Protein AF-A0A914GET8-F1 (afdb_monomer_lite)

Sequence (159 aa):
MVKLLLEELRDDEDENRKVFPLHDAVEKRQLKVLKSIIKRGYAVVDQVNESNQTCLELAIETNFVEGVSFLLSMKHWERAFRRRFKPSTELDPHPQSPMQMLIIKMPQMAKAVFDKCVIHMGKQTHHNYELLDDVYYVPDLDMEDCKADMCELNPKIRS

Secondary structure (DSSP, 8-state):
-HHHHHHTT--SS-TTPPP-HHHHHHHTT-HHHHHHHHHTT---TT-B-TTS-BHHHHHHHTT-HHHHHHHHTSTTGGGGG-----PPPTT-S----HHHHHHHH-HHHHHHHHHHHEEEETTEEEE--TTT------TT--TTTHHHHTSSS------

Radius of gyration: 20.89 Å; chains: 1; bounding box: 43×42×64 Å

pLDDT: mean 70.4, std 15.99, range [35.28, 92.62]

Structure (mmCIF, N/CA/C/O backbone):
data_AF-A0A914GET8-F1
#
_entry.id   AF-A0A914GET8-F1
#
loop_
_atom_site.group_PDB
_atom_site.id
_atom_site.type_symbol
_atom_site.label_atom_id
_atom_site.label_alt_id
_atom_site.label_comp_id
_atom_site.label_asym_id
_atom_site.label_entity_id
_atom_site.label_seq_id
_atom_site.pdbx_PDB_ins_code
_atom_site.Cartn_x
_atom_site.Cartn_y
_atom_site.Cartn_z
_atom_site.occupancy
_atom_site.B_iso_or_equiv
_atom_site.auth_seq_id
_atom_site.auth_comp_id
_atom_site.auth_asym_id
_atom_site.auth_atom_id
_atom_site.pdbx_PDB_model_num
ATOM 1 N N . MET A 1 1 ? -5.021 3.003 -25.043 1.00 47.81 1 MET A N 1
ATOM 2 C CA . MET A 1 1 ? -4.770 3.907 -23.895 1.00 47.81 1 MET A CA 1
ATOM 3 C C . MET A 1 1 ? -4.143 3.214 -22.684 1.00 47.81 1 MET A C 1
ATOM 5 O O . MET A 1 1 ? -3.153 3.736 -22.213 1.00 47.81 1 MET A O 1
ATOM 9 N N . VAL A 1 2 ? -4.643 2.079 -22.158 1.00 49.88 2 VAL A N 1
ATOM 10 C CA . VAL A 1 2 ? -3.955 1.394 -21.024 1.00 49.88 2 VAL A CA 1
ATOM 11 C C . VAL A 1 2 ? -2.699 0.642 -21.470 1.00 49.88 2 VAL A C 1
ATOM 13 O O . VAL A 1 2 ? -1.705 0.704 -20.767 1.00 49.88 2 VAL A O 1
ATOM 16 N N . LYS A 1 3 ? -2.728 -0.005 -22.647 1.00 50.47 3 LYS A N 1
ATOM 17 C CA . LYS A 1 3 ? -1.535 -0.628 -23.250 1.00 50.47 3 LYS A CA 1
ATOM 18 C C . LYS A 1 3 ? -0.366 0.351 -23.341 1.00 50.47 3 LYS A C 1
ATOM 20 O O . LYS A 1 3 ? 0.685 0.014 -22.844 1.00 50.47 3 LYS A O 1
ATOM 25 N N . LEU A 1 4 ? -0.617 1.585 -23.784 1.00 52.56 4 LEU A N 1
ATOM 26 C CA . LEU A 1 4 ? 0.394 2.649 -23.834 1.00 52.56 4 LEU A CA 1
ATOM 27 C C . LEU A 1 4 ? 1.015 2.959 -22.460 1.00 52.56 4 LEU A C 1
ATOM 29 O O . LEU A 1 4 ? 2.216 3.124 -22.369 1.00 52.56 4 LEU A O 1
ATOM 33 N N . LEU A 1 5 ? 0.221 2.977 -21.380 1.00 56.19 5 LEU A N 1
ATOM 34 C CA . LEU A 1 5 ? 0.737 3.195 -20.016 1.00 56.19 5 LEU A CA 1
ATOM 35 C C . LEU A 1 5 ? 1.522 1.988 -19.479 1.00 56.19 5 LEU A C 1
ATOM 37 O O . LEU A 1 5 ? 2.385 2.152 -18.631 1.00 56.19 5 LEU A O 1
ATOM 41 N N . LEU A 1 6 ? 1.187 0.775 -19.924 1.00 58.28 6 LEU A N 1
ATOM 42 C CA . LEU A 1 6 ? 1.928 -0.444 -19.590 1.00 58.28 6 LEU A CA 1
ATOM 43 C C . LEU A 1 6 ? 3.193 -0.588 -20.447 1.00 58.28 6 LEU A C 1
ATOM 45 O O . LEU A 1 6 ? 4.176 -1.143 -19.978 1.00 58.28 6 LEU A O 1
ATOM 49 N N . GLU A 1 7 ? 3.155 -0.087 -21.680 1.00 56.50 7 GLU A N 1
ATOM 50 C CA . GLU A 1 7 ? 4.280 0.016 -22.609 1.00 56.50 7 GLU A CA 1
ATOM 51 C C . GLU A 1 7 ? 5.266 1.096 -22.137 1.00 56.50 7 GLU A C 1
ATOM 53 O O . GLU A 1 7 ? 6.452 0.832 -22.132 1.00 56.50 7 GLU A O 1
ATOM 58 N N . GLU A 1 8 ? 4.812 2.235 -21.596 1.00 59.00 8 GLU A N 1
ATOM 59 C CA . GLU A 1 8 ? 5.687 3.234 -20.940 1.00 59.00 8 GLU A CA 1
ATOM 60 C C . GLU A 1 8 ? 6.347 2.729 -19.641 1.00 59.00 8 GLU A C 1
ATOM 62 O O . GLU A 1 8 ? 7.327 3.304 -19.168 1.00 59.00 8 GLU A O 1
ATOM 67 N N . LEU A 1 9 ? 5.796 1.682 -19.018 1.00 58.66 9 LEU A N 1
ATOM 68 C CA . LEU A 1 9 ? 6.414 1.017 -17.865 1.00 58.66 9 LEU A CA 1
ATOM 69 C C . LEU A 1 9 ? 7.358 -0.119 -18.276 1.00 58.66 9 LEU A C 1
ATOM 71 O O . LEU A 1 9 ? 8.143 -0.564 -17.441 1.00 58.66 9 LEU A O 1
ATOM 75 N N . ARG A 1 10 ? 7.308 -0.572 -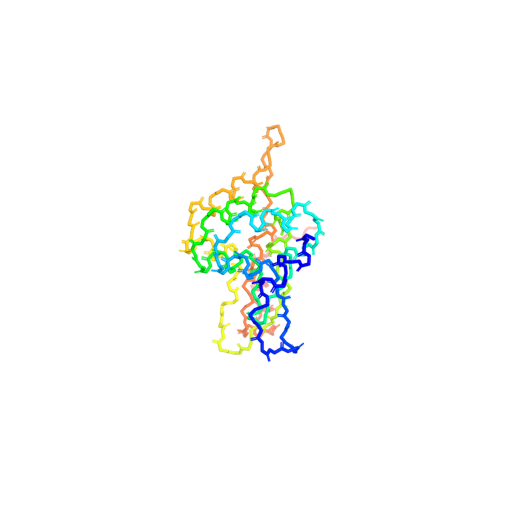19.536 1.00 61.25 10 ARG A N 1
ATOM 76 C CA . ARG A 1 10 ? 8.353 -1.415 -20.113 1.00 61.25 10 ARG A CA 1
ATOM 77 C C . ARG A 1 10 ? 9.520 -0.502 -20.462 1.00 61.25 10 ARG A C 1
ATOM 79 O O . ARG A 1 10 ? 9.557 0.078 -21.537 1.00 61.25 10 ARG A O 1
ATOM 86 N N . ASP A 1 11 ? 10.463 -0.369 -19.540 1.00 56.69 11 ASP A N 1
ATOM 87 C CA . ASP A 1 11 ? 11.815 -0.015 -19.953 1.00 56.69 11 ASP A CA 1
ATOM 88 C C . ASP A 1 11 ? 12.305 -1.202 -20.808 1.00 56.69 11 ASP A C 1
ATOM 90 O O . ASP A 1 11 ? 12.438 -2.326 -20.316 1.00 56.69 11 ASP A O 1
ATOM 94 N N . ASP A 1 12 ? 12.379 -0.984 -22.121 1.00 59.59 12 ASP A N 1
ATOM 95 C CA . ASP A 1 12 ? 12.768 -1.973 -23.124 1.00 59.59 12 ASP A CA 1
ATOM 96 C C . ASP A 1 12 ? 14.126 -2.604 -22.762 1.00 59.59 12 ASP A C 1
ATOM 98 O O . ASP A 1 12 ? 15.089 -1.869 -22.574 1.00 59.59 12 ASP A O 1
ATOM 102 N N . GLU A 1 13 ? 14.183 -3.944 -22.654 1.00 55.72 13 GLU A N 1
ATOM 103 C CA . GLU A 1 13 ? 15.315 -4.810 -23.073 1.00 55.72 13 GLU A CA 1
ATOM 104 C C . GLU A 1 13 ? 15.132 -6.303 -22.715 1.00 55.72 13 GLU A C 1
ATOM 106 O O . GLU A 1 13 ? 15.812 -7.146 -23.296 1.00 55.72 13 GLU A O 1
ATOM 111 N N . ASP A 1 14 ? 14.182 -6.678 -21.846 1.00 56.53 14 ASP A N 1
ATOM 112 C CA . ASP A 1 14 ? 13.978 -8.086 -21.466 1.00 56.53 14 ASP A CA 1
ATOM 113 C C . ASP A 1 14 ? 12.530 -8.546 -21.707 1.00 56.53 14 ASP A C 1
ATOM 115 O O . ASP A 1 14 ? 11.633 -8.327 -20.888 1.00 56.53 14 ASP A O 1
ATOM 119 N N . GLU A 1 15 ? 12.288 -9.210 -22.846 1.00 60.53 15 GLU A N 1
ATOM 120 C CA . GLU A 1 15 ? 10.992 -9.831 -23.176 1.00 60.53 15 GLU A CA 1
ATOM 121 C C . GLU A 1 15 ? 10.517 -10.832 -22.108 1.00 60.53 15 GLU A C 1
ATOM 123 O O . GLU A 1 15 ? 9.328 -11.162 -22.061 1.00 60.53 15 GLU A O 1
ATOM 128 N N . ASN A 1 16 ? 11.419 -11.287 -21.233 1.00 61.56 16 ASN A N 1
ATOM 129 C CA . ASN A 1 16 ? 11.139 -12.280 -20.211 1.00 61.56 16 ASN A CA 1
ATOM 130 C C . ASN A 1 16 ? 10.867 -11.682 -18.819 1.00 61.56 16 ASN A C 1
ATOM 132 O O . ASN A 1 16 ? 10.475 -12.419 -17.906 1.00 61.56 16 ASN A O 1
ATOM 136 N N . ARG A 1 17 ? 11.024 -10.361 -18.630 1.00 65.75 17 ARG A N 1
ATOM 137 C CA . ARG A 1 17 ? 10.728 -9.714 -17.345 1.00 65.75 17 ARG A CA 1
ATOM 138 C C . ARG A 1 17 ? 9.224 -9.724 -17.083 1.00 65.75 17 ARG A C 1
ATOM 140 O O . ARG A 1 17 ? 8.414 -9.209 -17.859 1.00 65.75 17 ARG A O 1
ATOM 147 N N . LYS A 1 18 ? 8.830 -10.264 -15.929 1.00 67.75 18 LYS A N 1
ATOM 148 C CA . LYS A 1 18 ? 7.451 -10.140 -15.448 1.00 67.75 18 LYS A CA 1
ATOM 149 C C . LYS A 1 18 ? 7.198 -8.682 -15.075 1.00 67.75 18 LYS A C 1
ATOM 151 O O . LYS A 1 18 ? 7.832 -8.140 -14.177 1.00 67.75 18 LYS A O 1
ATOM 156 N N . VAL A 1 19 ? 6.261 -8.047 -15.770 1.00 69.50 19 VAL A N 1
ATOM 157 C CA . VAL A 1 19 ? 5.846 -6.674 -15.461 1.00 69.50 19 VAL A CA 1
ATOM 158 C C . VAL A 1 19 ? 4.843 -6.710 -14.313 1.00 69.50 19 VAL A C 1
ATOM 160 O O . VAL A 1 19 ? 3.867 -7.467 -14.363 1.00 69.50 19 VAL A O 1
ATOM 163 N N . PHE A 1 20 ? 5.058 -5.869 -13.301 1.00 82.12 20 PHE A N 1
ATOM 164 C CA . PHE A 1 20 ? 4.173 -5.715 -12.148 1.00 82.12 20 PHE A CA 1
ATOM 165 C C . PHE A 1 20 ? 3.675 -4.266 -12.090 1.00 82.12 20 PHE A C 1
ATOM 167 O O . PHE A 1 20 ? 4.168 -3.469 -11.296 1.00 82.12 20 PHE A O 1
ATOM 174 N N . PRO A 1 21 ? 2.652 -3.902 -12.886 1.00 80.44 21 PRO A N 1
ATOM 175 C CA . PRO A 1 21 ? 2.306 -2.498 -13.119 1.00 80.44 21 PRO A CA 1
ATOM 176 C C . PRO A 1 21 ? 1.921 -1.721 -11.857 1.00 80.44 21 PRO A C 1
ATOM 178 O O . PRO A 1 21 ? 2.082 -0.505 -11.793 1.00 80.44 21 PRO A O 1
ATOM 181 N N . LEU A 1 22 ? 1.366 -2.416 -10.857 1.00 85.12 22 LEU A N 1
ATOM 182 C CA . LEU A 1 22 ? 1.061 -1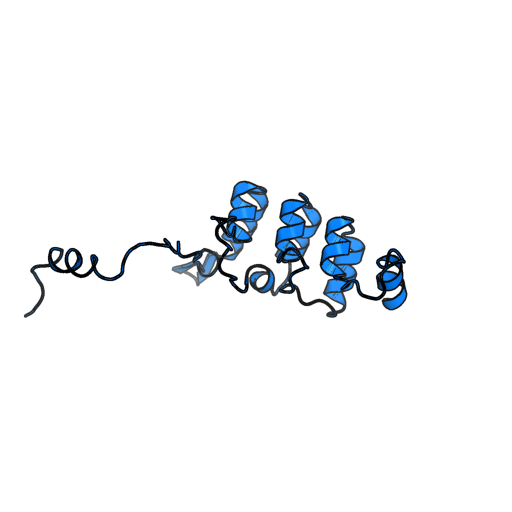.826 -9.555 1.00 85.12 22 LEU A CA 1
ATOM 183 C C . LEU A 1 22 ? 2.330 -1.463 -8.786 1.00 85.12 22 LEU A C 1
ATOM 185 O O . LEU A 1 22 ? 2.410 -0.365 -8.242 1.00 85.12 22 LEU A O 1
ATOM 189 N N . HIS A 1 23 ? 3.289 -2.384 -8.744 1.00 86.50 23 HIS A N 1
ATOM 190 C CA . HIS A 1 23 ? 4.560 -2.208 -8.055 1.00 86.50 23 HIS A CA 1
ATOM 191 C C . HIS A 1 23 ? 5.402 -1.139 -8.742 1.00 86.50 23 HIS A C 1
ATOM 193 O O . HIS A 1 23 ? 5.854 -0.226 -8.062 1.00 86.50 23 HIS A O 1
ATOM 199 N N . ASP A 1 24 ? 5.488 -1.158 -10.074 1.00 85.69 24 ASP A N 1
ATOM 200 C CA . ASP A 1 24 ? 6.235 -0.155 -10.845 1.00 85.69 24 ASP A CA 1
ATOM 201 C C . ASP A 1 24 ? 5.659 1.258 -10.632 1.00 85.69 24 ASP A C 1
ATOM 203 O O . ASP A 1 24 ? 6.389 2.235 -10.462 1.00 85.69 24 ASP A O 1
ATOM 207 N N . ALA A 1 25 ? 4.326 1.391 -10.577 1.00 87.25 25 ALA A N 1
ATOM 208 C CA . ALA A 1 25 ? 3.680 2.670 -10.285 1.00 87.25 25 ALA A CA 1
ATOM 209 C C . ALA A 1 25 ? 3.979 3.176 -8.862 1.00 87.25 25 ALA A C 1
ATOM 211 O O . ALA A 1 25 ? 4.046 4.389 -8.648 1.00 87.25 25 ALA A O 1
ATOM 212 N N . VAL A 1 26 ? 4.143 2.272 -7.893 1.00 89.56 26 VAL A N 1
ATOM 213 C CA . VAL A 1 26 ? 4.534 2.604 -6.515 1.00 89.56 26 VAL A CA 1
ATOM 214 C C . VAL A 1 26 ? 6.010 2.976 -6.436 1.00 89.56 26 VAL A C 1
ATOM 216 O O . VAL A 1 26 ? 6.333 4.004 -5.845 1.00 89.56 26 VAL A O 1
ATOM 219 N N . GLU A 1 27 ? 6.885 2.206 -7.079 1.00 87.06 27 GLU A N 1
ATOM 220 C CA . GLU A 1 27 ? 8.326 2.462 -7.146 1.00 87.06 27 GLU A CA 1
ATOM 221 C C . GLU A 1 27 ? 8.613 3.827 -7.785 1.00 87.06 27 GLU A C 1
ATOM 223 O O . GLU A 1 27 ? 9.334 4.651 -7.221 1.00 87.06 27 GLU A O 1
ATOM 228 N N . LYS A 1 28 ? 7.934 4.135 -8.898 1.00 86.56 28 LYS A N 1
ATOM 229 C CA . LYS A 1 28 ? 7.999 5.444 -9.567 1.00 86.56 28 LYS A CA 1
ATOM 230 C C . LYS A 1 28 ? 7.211 6.547 -8.820 1.00 86.56 28 LYS A C 1
ATOM 232 O O . LYS A 1 28 ? 7.172 7.684 -9.288 1.00 86.56 28 LYS A O 1
ATOM 237 N N . ARG A 1 29 ? 6.567 6.245 -7.679 1.00 88.94 29 ARG A N 1
ATOM 238 C CA . ARG A 1 29 ? 5.724 7.146 -6.850 1.00 88.94 29 ARG A CA 1
ATOM 239 C C . ARG A 1 29 ? 4.604 7.860 -7.621 1.00 88.94 29 ARG A C 1
ATOM 241 O O . ARG A 1 29 ? 4.216 8.994 -7.329 1.00 88.94 29 ARG A O 1
ATOM 248 N N . GLN A 1 30 ? 4.035 7.196 -8.621 1.00 88.50 30 GLN A N 1
ATOM 249 C CA . GLN A 1 30 ? 3.045 7.772 -9.526 1.00 88.50 30 GLN A CA 1
ATOM 250 C C . GLN A 1 30 ? 1.612 7.507 -9.049 1.00 88.50 30 GLN A C 1
ATOM 252 O O . GLN A 1 30 ? 0.896 6.651 -9.574 1.00 88.50 30 GLN A O 1
ATOM 257 N N . LEU A 1 31 ? 1.130 8.315 -8.096 1.00 88.62 31 LEU A N 1
ATOM 258 C CA . LEU A 1 31 ? -0.219 8.166 -7.522 1.00 88.62 31 LEU A CA 1
ATOM 259 C C . LEU A 1 31 ? -1.336 8.146 -8.580 1.00 88.62 31 LEU A C 1
ATOM 261 O O . LEU A 1 31 ? -2.315 7.411 -8.451 1.00 88.62 31 LEU A O 1
ATOM 265 N N . LYS A 1 32 ? -1.217 8.970 -9.628 1.00 87.44 32 LYS A N 1
ATOM 266 C CA . LYS A 1 32 ? -2.220 9.064 -10.705 1.00 87.44 32 LYS A CA 1
ATOM 267 C C . LYS A 1 32 ? -2.317 7.765 -11.506 1.00 87.44 32 LYS A C 1
ATOM 269 O O . LYS A 1 32 ? -3.424 7.341 -11.850 1.00 87.44 32 LYS A O 1
ATOM 274 N N . VAL A 1 33 ? -1.174 7.136 -11.776 1.00 84.06 33 VAL A N 1
ATOM 275 C CA . VAL A 1 33 ? -1.093 5.864 -12.499 1.00 84.06 33 VAL A CA 1
ATOM 276 C C . VAL A 1 33 ? -1.618 4.742 -11.612 1.00 84.06 33 VAL A C 1
ATOM 278 O O . VAL A 1 33 ? -2.535 4.037 -12.029 1.00 84.06 33 VAL A O 1
ATOM 281 N N . LEU A 1 34 ? -1.182 4.685 -10.349 1.00 87.00 34 LEU A N 1
ATOM 282 C CA . LEU A 1 34 ? -1.681 3.730 -9.355 1.00 87.00 34 LEU A CA 1
ATOM 283 C C . LEU A 1 34 ? -3.217 3.773 -9.230 1.00 87.00 34 LEU A C 1
ATOM 285 O O . LEU A 1 34 ? -3.893 2.753 -9.376 1.00 87.00 34 LEU A O 1
ATOM 289 N N . LYS A 1 35 ? -3.794 4.972 -9.058 1.00 87.44 35 LYS A N 1
ATOM 290 C CA . LYS A 1 35 ? -5.253 5.187 -9.014 1.00 87.44 35 LYS A CA 1
ATOM 291 C C . LYS A 1 35 ? -5.954 4.692 -10.274 1.00 87.44 35 LYS A C 1
ATOM 293 O O . LYS A 1 35 ? -7.022 4.084 -10.195 1.00 87.44 35 LYS A O 1
ATOM 298 N N . SER A 1 36 ? -5.365 4.959 -11.4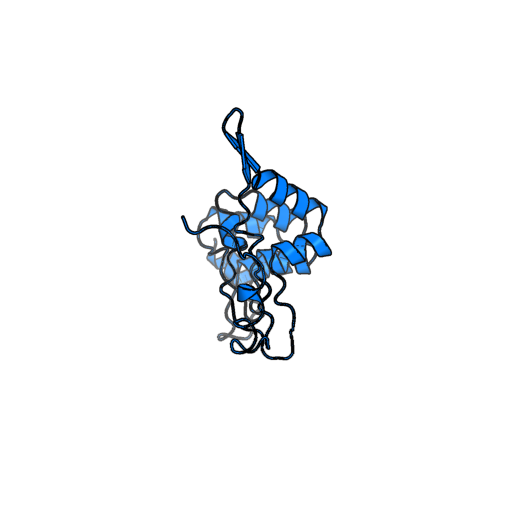34 1.00 84.88 36 SER A N 1
ATOM 299 C CA . SER A 1 36 ? -5.935 4.578 -12.726 1.00 84.88 36 SER A CA 1
ATOM 300 C C . SER A 1 36 ? -5.918 3.065 -12.939 1.00 84.88 36 SER A C 1
ATOM 302 O O . SER A 1 36 ? -6.901 2.522 -13.442 1.00 84.88 36 SER A O 1
ATOM 304 N N . ILE A 1 37 ? -4.842 2.385 -12.534 1.00 82.12 37 ILE A N 1
ATOM 305 C CA . ILE A 1 37 ? -4.706 0.926 -12.622 1.00 82.12 37 ILE A CA 1
ATOM 306 C C . ILE A 1 37 ? -5.764 0.245 -11.743 1.00 82.12 37 ILE A C 1
ATOM 308 O O . ILE A 1 37 ? -6.522 -0.594 -12.232 1.00 82.12 37 ILE A O 1
ATOM 312 N N . ILE A 1 38 ? -5.884 0.670 -10.480 1.00 82.62 38 ILE A N 1
ATOM 313 C CA . ILE A 1 38 ? -6.837 0.091 -9.523 1.00 82.62 38 ILE A CA 1
ATOM 314 C C . ILE A 1 38 ? -8.288 0.355 -9.936 1.00 82.62 38 ILE A C 1
ATOM 316 O O . ILE A 1 38 ? -9.100 -0.568 -9.955 1.00 82.62 38 ILE A O 1
ATOM 320 N N . LYS A 1 39 ? -8.630 1.592 -10.325 1.00 82.38 39 LYS A N 1
ATOM 321 C CA . LYS A 1 39 ? -10.003 1.959 -10.723 1.00 82.38 39 LYS A CA 1
ATOM 322 C C . LYS A 1 39 ? -10.518 1.137 -11.904 1.00 82.38 39 LYS A C 1
ATOM 324 O O . LYS A 1 39 ? -11.717 0.914 -12.027 1.00 82.38 39 LYS A O 1
ATOM 329 N N . ARG A 1 40 ? -9.619 0.719 -12.792 1.00 77.56 40 ARG A N 1
ATOM 330 C CA . ARG A 1 40 ? -9.969 -0.059 -13.979 1.00 77.56 40 ARG A CA 1
ATOM 331 C C . ARG A 1 40 ? -10.102 -1.563 -13.703 1.00 77.56 40 ARG A C 1
ATOM 333 O O . ARG A 1 40 ? -10.491 -2.288 -14.609 1.00 77.56 40 ARG A O 1
ATOM 340 N N . GLY A 1 41 ? -9.810 -2.023 -12.482 1.00 69.06 41 GLY A N 1
ATOM 341 C CA . GLY A 1 41 ? -10.024 -3.411 -12.063 1.00 69.06 41 GLY A CA 1
ATOM 342 C C . GLY A 1 41 ? -9.023 -4.420 -12.628 1.00 69.06 41 GLY A C 1
ATOM 343 O O . GLY A 1 41 ? -9.233 -5.618 -12.487 1.00 69.06 41 GLY A O 1
ATOM 344 N N . TYR A 1 42 ? -7.930 -3.965 -13.247 1.00 61.16 42 TYR A N 1
ATOM 345 C CA . TYR A 1 42 ? -6.912 -4.842 -13.848 1.00 61.16 42 TYR A CA 1
ATOM 346 C C . TYR A 1 42 ? -5.933 -5.445 -12.831 1.00 61.16 42 TYR A C 1
ATOM 348 O O . TYR A 1 42 ? -5.036 -6.192 -13.208 1.00 61.16 42 TYR A O 1
ATOM 356 N N . ALA A 1 43 ? -6.059 -5.083 -11.557 1.00 65.38 43 ALA A N 1
ATOM 357 C CA . ALA A 1 43 ? -4.975 -5.177 -10.598 1.00 65.38 43 ALA A CA 1
ATOM 358 C C . ALA A 1 43 ? -5.365 -6.033 -9.390 1.00 65.38 43 ALA A C 1
ATOM 360 O O . ALA A 1 43 ? -6.310 -5.717 -8.664 1.00 65.38 43 ALA A O 1
ATOM 361 N N . VAL A 1 44 ? -4.607 -7.105 -9.173 1.00 71.62 44 VAL A N 1
ATOM 362 C CA . VAL A 1 44 ? -4.719 -7.972 -8.000 1.00 71.62 44 VAL A CA 1
ATOM 363 C C . VAL A 1 44 ? -3.853 -7.356 -6.902 1.00 71.62 44 VAL A C 1
ATOM 365 O O . VAL A 1 44 ? -2.631 -7.419 -6.964 1.00 71.62 44 VAL A O 1
ATOM 368 N N . VAL A 1 45 ? -4.471 -6.691 -5.922 1.00 76.31 45 VAL A N 1
ATOM 369 C CA . VAL A 1 45 ? -3.742 -5.971 -4.853 1.00 76.31 45 VAL A CA 1
ATOM 370 C C . VAL A 1 45 ? -2.936 -6.893 -3.935 1.00 76.31 45 VAL A C 1
ATOM 372 O O . VAL A 1 45 ? -1.972 -6.447 -3.323 1.00 76.31 45 VAL A O 1
ATOM 375 N N . ASP A 1 46 ? -3.317 -8.170 -3.872 1.00 76.44 46 ASP A N 1
ATOM 376 C CA . ASP A 1 46 ? -2.623 -9.246 -3.157 1.00 76.44 46 ASP A CA 1
ATOM 377 C C . ASP A 1 46 ? -1.512 -9.916 -3.989 1.00 76.44 46 ASP A C 1
ATOM 379 O O . ASP A 1 46 ? -0.895 -10.883 -3.545 1.00 76.44 46 ASP A O 1
ATOM 383 N N . GLN A 1 47 ? -1.238 -9.424 -5.204 1.00 79.81 47 GLN A N 1
ATOM 384 C CA . GLN A 1 47 ? -0.126 -9.910 -6.014 1.00 79.81 47 GLN A CA 1
ATOM 385 C C . GLN A 1 47 ? 1.209 -9.457 -5.418 1.00 79.81 47 GLN A C 1
ATOM 387 O O . GLN A 1 47 ? 1.381 -8.293 -5.049 1.00 79.81 47 GLN A O 1
ATOM 392 N N . VAL A 1 48 ? 2.170 -10.378 -5.394 1.00 80.75 48 VAL A N 1
ATOM 393 C CA . VAL A 1 48 ? 3.549 -10.110 -4.983 1.00 80.75 48 VAL A CA 1
ATOM 394 C C . VAL A 1 48 ? 4.472 -9.956 -6.193 1.00 80.75 48 VAL A C 1
ATOM 396 O O . VAL A 1 48 ? 4.243 -10.602 -7.218 1.00 80.75 48 VAL A O 1
ATOM 399 N N . ASN A 1 49 ? 5.491 -9.102 -6.074 1.00 79.50 49 ASN A N 1
ATOM 400 C CA . ASN A 1 49 ? 6.576 -8.970 -7.052 1.00 79.50 49 ASN A CA 1
ATOM 401 C C . ASN A 1 49 ? 7.608 -10.109 -6.905 1.00 79.50 49 ASN A C 1
ATOM 403 O O . ASN A 1 49 ? 7.428 -11.044 -6.121 1.00 79.50 49 ASN A O 1
ATOM 407 N N . GLU A 1 50 ? 8.708 -10.028 -7.654 1.00 80.69 50 GLU A N 1
ATOM 408 C CA . GLU A 1 50 ? 9.815 -10.998 -7.594 1.00 80.69 50 GLU A CA 1
ATOM 409 C C . GLU A 1 50 ? 10.494 -11.040 -6.218 1.00 80.69 50 GLU A C 1
ATOM 411 O O . GLU A 1 50 ? 10.908 -12.107 -5.771 1.00 80.69 50 GLU A O 1
ATOM 416 N N . SER A 1 51 ? 10.500 -9.915 -5.500 1.00 77.06 51 SER A N 1
ATOM 417 C CA . SER A 1 51 ? 10.963 -9.799 -4.110 1.00 77.06 51 SER A CA 1
ATOM 418 C C . SER A 1 51 ? 9.946 -10.306 -3.079 1.00 77.06 51 SER A C 1
ATOM 420 O O . SER A 1 51 ? 10.136 -10.117 -1.881 1.00 77.06 51 SER A O 1
ATOM 422 N N . ASN A 1 52 ? 8.860 -10.953 -3.516 1.00 77.31 52 ASN A N 1
ATOM 423 C CA . ASN A 1 52 ? 7.793 -11.471 -2.660 1.00 77.31 52 ASN A CA 1
ATOM 424 C C . ASN A 1 52 ? 7.095 -10.389 -1.807 1.00 77.31 52 ASN A C 1
ATOM 426 O O . ASN A 1 52 ? 6.590 -10.684 -0.724 1.00 77.31 52 ASN A O 1
ATOM 430 N N . GLN A 1 53 ? 7.059 -9.151 -2.308 1.00 79.50 53 GLN A N 1
ATOM 431 C CA . GLN A 1 53 ? 6.398 -8.009 -1.683 1.00 79.50 53 GLN A CA 1
ATOM 432 C C . GLN A 1 53 ? 5.089 -7.697 -2.397 1.00 79.50 53 GLN A C 1
ATOM 434 O O . GLN A 1 53 ? 5.023 -7.611 -3.625 1.00 79.50 53 GLN A O 1
ATOM 439 N N . THR A 1 54 ? 4.038 -7.471 -1.628 1.00 85.38 54 THR A N 1
ATOM 440 C CA . THR A 1 54 ? 2.800 -6.858 -2.099 1.00 85.38 54 THR A CA 1
ATOM 441 C C . THR A 1 54 ? 3.029 -5.394 -2.478 1.00 85.38 54 THR A C 1
ATOM 443 O O . THR A 1 54 ? 3.983 -4.742 -2.050 1.00 85.38 54 THR A O 1
ATOM 446 N N . CYS A 1 55 ? 2.112 -4.844 -3.273 1.00 87.50 55 CYS A N 1
ATOM 447 C CA . CYS A 1 55 ? 2.130 -3.427 -3.644 1.00 87.50 55 CYS A CA 1
ATOM 448 C C . CYS A 1 55 ? 2.108 -2.501 -2.405 1.00 87.50 55 CYS A C 1
ATOM 450 O O . CYS A 1 55 ? 2.749 -1.449 -2.401 1.00 87.50 55 CYS A O 1
ATOM 452 N N . LEU A 1 56 ? 1.420 -2.914 -1.331 1.00 88.06 56 LEU A N 1
ATOM 453 C CA . LEU A 1 56 ? 1.377 -2.173 -0.070 1.00 88.06 56 LEU A CA 1
ATOM 454 C C . LEU A 1 56 ? 2.721 -2.208 0.668 1.00 88.06 56 LEU A C 1
ATOM 456 O O . LEU A 1 56 ? 3.191 -1.156 1.089 1.00 88.06 56 LEU A O 1
ATOM 460 N N . GLU A 1 57 ? 3.354 -3.378 0.787 1.00 84.88 57 GLU A N 1
ATOM 461 C CA . GLU A 1 57 ? 4.678 -3.514 1.417 1.00 84.88 57 GLU A CA 1
ATOM 462 C C . GLU A 1 57 ? 5.721 -2.657 0.691 1.00 84.88 57 GLU A C 1
ATOM 464 O O . GLU A 1 57 ? 6.460 -1.918 1.337 1.00 84.88 57 GLU A O 1
ATOM 469 N N . LEU A 1 58 ? 5.713 -2.653 -0.647 1.00 87.69 58 LEU A N 1
ATOM 470 C CA . LEU A 1 58 ? 6.602 -1.795 -1.435 1.00 87.69 58 LEU A CA 1
ATOM 471 C C . LEU A 1 58 ? 6.325 -0.299 -1.206 1.00 87.69 58 LEU A C 1
ATOM 473 O O . LEU A 1 58 ? 7.257 0.503 -1.128 1.00 87.69 58 LEU A O 1
ATOM 477 N N . ALA A 1 59 ? 5.059 0.103 -1.065 1.00 90.62 59 ALA A N 1
ATOM 478 C CA 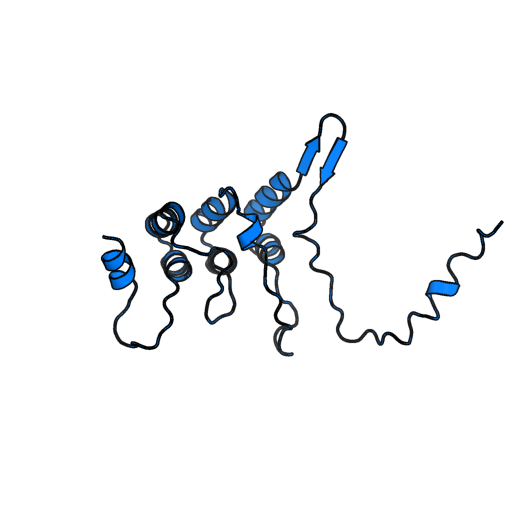. ALA A 1 59 ? 4.701 1.495 -0.779 1.00 90.62 59 ALA A CA 1
ATOM 479 C C . ALA A 1 59 ? 5.170 1.934 0.617 1.00 90.62 59 ALA A C 1
ATOM 481 O O . ALA A 1 59 ? 5.571 3.085 0.801 1.00 90.62 59 ALA A O 1
ATOM 482 N N . ILE A 1 60 ? 5.160 1.018 1.588 1.00 89.38 60 ILE A N 1
ATOM 483 C CA . ILE A 1 60 ? 5.699 1.258 2.929 1.00 89.38 60 ILE A CA 1
ATOM 484 C C . ILE A 1 60 ? 7.228 1.347 2.875 1.00 89.38 60 ILE A C 1
ATOM 486 O O . ILE A 1 60 ? 7.804 2.287 3.421 1.00 89.38 60 ILE A O 1
ATOM 490 N N . GLU A 1 61 ? 7.878 0.423 2.164 1.00 87.12 61 GLU A N 1
ATOM 491 C CA . GLU A 1 61 ? 9.336 0.367 2.019 1.00 8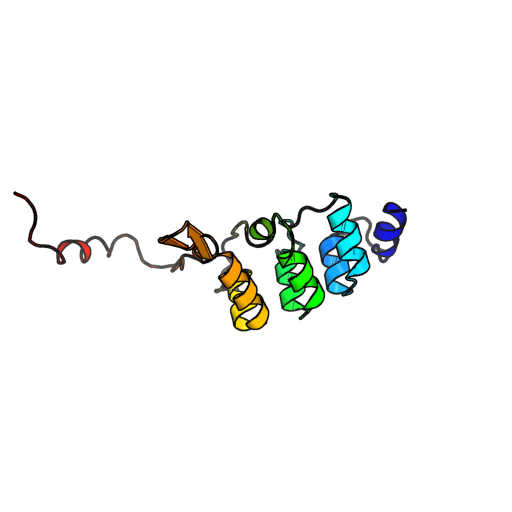7.12 61 GLU A CA 1
ATOM 492 C C . GLU A 1 61 ? 9.896 1.636 1.378 1.00 87.12 61 GLU A C 1
ATOM 494 O O . GLU A 1 61 ? 10.856 2.233 1.860 1.00 87.12 61 GLU A O 1
ATOM 499 N N . THR A 1 62 ? 9.230 2.102 0.324 1.00 88.50 62 THR A N 1
ATOM 500 C CA . THR A 1 62 ? 9.598 3.318 -0.404 1.00 88.50 62 THR A CA 1
ATOM 501 C C . THR A 1 62 ? 9.161 4.599 0.306 1.00 88.50 62 THR A C 1
ATOM 503 O O . THR A 1 62 ? 9.410 5.689 -0.199 1.00 88.50 62 THR A O 1
ATOM 506 N N . ASN A 1 63 ? 8.528 4.538 1.478 1.00 89.56 63 ASN A N 1
ATOM 507 C CA . ASN A 1 63 ? 7.974 5.706 2.163 1.00 89.56 63 ASN A CA 1
ATOM 508 C C . ASN A 1 63 ? 7.000 6.536 1.287 1.00 89.56 63 ASN A C 1
ATOM 510 O O . ASN A 1 63 ? 7.049 7.770 1.263 1.00 89.56 63 ASN A O 1
ATOM 514 N N . PHE A 1 64 ? 6.147 5.869 0.502 1.00 92.62 64 PHE A N 1
ATOM 515 C CA . PHE A 1 64 ? 5.168 6.505 -0.382 1.00 92.62 64 PHE A CA 1
ATOM 516 C C . PHE A 1 64 ? 3.815 6.691 0.322 1.00 92.62 64 PHE A C 1
ATOM 518 O O . PHE A 1 64 ? 2.850 5.958 0.094 1.00 92.62 64 PHE A O 1
ATOM 525 N N . VAL A 1 65 ? 3.749 7.699 1.195 1.00 90.50 65 VAL A N 1
ATOM 526 C CA . VAL A 1 65 ? 2.615 7.950 2.102 1.00 90.50 65 VAL A CA 1
ATOM 527 C C . VAL A 1 65 ? 1.288 8.123 1.359 1.00 90.50 65 VAL A C 1
ATOM 529 O O . VAL A 1 65 ? 0.272 7.563 1.773 1.00 90.50 65 VAL A O 1
ATOM 532 N N . GLU A 1 66 ? 1.266 8.856 0.246 1.00 91.69 66 GLU A N 1
ATOM 533 C CA . GLU A 1 66 ? 0.038 9.077 -0.523 1.00 91.69 66 GLU A CA 1
ATOM 534 C C . GLU A 1 66 ? -0.463 7.790 -1.185 1.00 91.69 66 GLU A C 1
ATOM 536 O O . GLU A 1 66 ? -1.674 7.577 -1.293 1.00 91.69 66 GLU A O 1
ATOM 541 N N . GLY A 1 67 ? 0.461 6.924 -1.612 1.00 89.56 67 GLY A N 1
ATOM 542 C CA . GLY A 1 67 ? 0.150 5.598 -2.135 1.00 89.56 67 GLY A CA 1
ATOM 543 C C . GLY A 1 67 ? -0.447 4.698 -1.062 1.00 89.56 67 GLY A C 1
ATOM 544 O O . GLY A 1 67 ? -1.519 4.136 -1.277 1.00 89.56 67 GLY A O 1
ATOM 545 N N . VAL A 1 68 ? 0.184 4.632 0.115 1.00 90.81 68 VAL A N 1
ATOM 546 C CA . VAL A 1 68 ? -0.316 3.869 1.271 1.00 90.81 68 VAL A CA 1
ATOM 547 C C . VAL A 1 68 ? -1.698 4.365 1.691 1.00 90.81 68 VAL A C 1
ATOM 549 O O . VAL A 1 68 ? -2.629 3.572 1.795 1.00 90.81 68 VAL A O 1
ATOM 552 N N . SER A 1 69 ? -1.876 5.678 1.849 1.00 90.69 69 SER A N 1
ATOM 553 C CA . SER A 1 69 ? -3.172 6.273 2.190 1.00 90.69 69 SER A CA 1
ATOM 554 C C . SER A 1 69 ? -4.253 5.909 1.165 1.00 90.69 69 SER A C 1
ATOM 556 O O . SER A 1 69 ? -5.368 5.529 1.533 1.00 90.69 69 SER A O 1
ATOM 558 N N . PHE A 1 70 ? -3.920 5.949 -0.130 1.00 90.00 70 PHE A N 1
ATOM 559 C CA . PHE A 1 70 ? -4.846 5.549 -1.183 1.00 90.00 70 PHE A CA 1
ATOM 560 C C . PHE A 1 70 ? -5.189 4.055 -1.122 1.00 90.00 70 PHE A C 1
ATOM 562 O O . PHE A 1 70 ? -6.373 3.720 -1.174 1.00 90.00 70 PHE A O 1
ATOM 569 N N . LEU A 1 71 ? -4.205 3.171 -0.951 1.00 87.62 71 LEU A N 1
ATOM 570 C CA . LEU A 1 71 ? -4.423 1.726 -0.819 1.00 87.62 71 LEU A CA 1
ATOM 571 C C . LEU A 1 71 ? -5.296 1.397 0.400 1.00 87.62 71 LEU A C 1
ATOM 573 O O . LEU A 1 71 ? -6.262 0.644 0.285 1.00 87.62 71 LEU A O 1
ATOM 577 N N . LEU A 1 72 ? -5.034 2.035 1.542 1.00 86.62 72 LEU A N 1
ATOM 578 C CA . LEU A 1 72 ? -5.836 1.880 2.755 1.00 86.62 72 LEU A CA 1
ATOM 579 C C . LEU A 1 72 ? -7.249 2.453 2.610 1.00 86.62 72 LEU A C 1
ATOM 581 O O . LEU A 1 72 ? -8.157 2.014 3.310 1.00 86.62 72 LEU A O 1
ATOM 585 N N . SER A 1 73 ? -7.474 3.426 1.722 1.00 86.25 73 SER A N 1
ATOM 586 C CA . SER A 1 73 ? -8.805 4.003 1.476 1.00 86.25 73 SER A CA 1
ATOM 587 C C . SER A 1 73 ? -9.738 3.093 0.664 1.00 86.25 73 SER A C 1
ATOM 589 O O . SER A 1 73 ? -10.933 3.367 0.556 1.00 86.25 73 SER A O 1
ATOM 591 N N . MET A 1 74 ? -9.215 2.007 0.091 1.00 83.38 74 MET A N 1
ATOM 592 C CA . MET A 1 74 ? -9.983 1.082 -0.737 1.00 83.38 74 MET A CA 1
ATOM 593 C C . MET A 1 74 ? -10.975 0.245 0.082 1.00 83.38 74 MET A C 1
ATOM 595 O O . MET A 1 74 ? -10.729 -0.091 1.234 1.00 83.38 74 MET A O 1
ATOM 599 N N . LYS A 1 75 ? -12.080 -0.180 -0.550 1.00 76.12 75 LYS A N 1
ATOM 600 C CA . LYS A 1 75 ? -13.098 -1.045 0.081 1.00 76.12 75 LYS A CA 1
ATOM 601 C C . LYS A 1 75 ? -12.557 -2.420 0.500 1.00 76.12 75 LYS A C 1
ATOM 603 O O . LYS A 1 75 ? -13.004 -2.965 1.496 1.00 76.12 75 LYS A O 1
ATOM 608 N N . HIS A 1 76 ? -11.608 -2.970 -0.256 1.00 76.25 76 HIS A N 1
ATOM 609 C CA . HIS A 1 76 ? -11.011 -4.289 -0.012 1.00 76.25 76 HIS A CA 1
ATOM 610 C C . HIS A 1 76 ? -9.533 -4.175 0.385 1.00 76.25 76 HIS A C 1
ATOM 612 O O . HIS A 1 76 ? -8.697 -4.922 -0.119 1.00 76.25 76 HIS A O 1
ATOM 618 N N . TRP A 1 77 ? -9.209 -3.205 1.243 1.00 79.75 77 TRP A N 1
ATOM 619 C CA . TRP A 1 77 ? -7.843 -2.952 1.710 1.00 79.75 77 TRP A CA 1
ATOM 620 C C . TRP A 1 77 ? -7.246 -4.155 2.462 1.00 79.75 77 TRP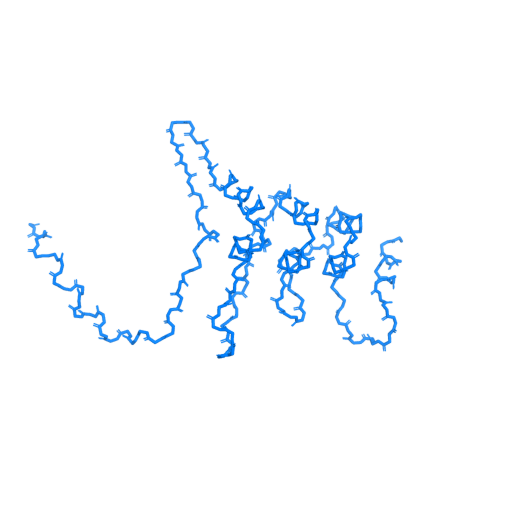 A C 1
ATOM 622 O O . TRP A 1 77 ? -6.064 -4.434 2.304 1.00 79.75 77 TRP A O 1
ATOM 632 N N . GLU A 1 78 ? -8.070 -4.930 3.175 1.00 76.50 78 GLU A N 1
ATOM 633 C CA . GLU A 1 78 ? -7.685 -6.155 3.902 1.00 76.50 78 GLU A CA 1
ATOM 634 C C . GLU A 1 78 ? -6.984 -7.186 3.006 1.00 76.50 78 GLU A C 1
ATOM 636 O O . GLU A 1 78 ? -6.079 -7.895 3.438 1.00 76.50 78 GLU A O 1
ATOM 641 N N . ARG A 1 79 ? -7.337 -7.242 1.714 1.00 77.50 79 ARG A N 1
ATOM 642 C CA . ARG A 1 79 ? -6.683 -8.154 0.766 1.00 77.50 79 ARG A CA 1
ATOM 643 C C . ARG A 1 79 ? -5.201 -7.845 0.595 1.00 77.50 79 ARG A C 1
ATOM 645 O O . ARG A 1 79 ? -4.428 -8.771 0.401 1.00 77.50 79 ARG A O 1
ATOM 652 N N . ALA A 1 80 ? -4.810 -6.577 0.695 1.00 75.44 80 ALA A N 1
ATOM 653 C CA . ALA A 1 80 ? -3.407 -6.183 0.623 1.00 75.44 80 ALA A CA 1
ATOM 654 C C . ALA A 1 80 ? -2.602 -6.634 1.855 1.00 75.44 80 ALA A C 1
ATOM 656 O O . ALA A 1 80 ? -1.382 -6.711 1.778 1.00 75.44 80 ALA A O 1
ATOM 657 N N . PHE A 1 81 ? -3.273 -6.957 2.967 1.00 74.50 81 PHE A N 1
ATOM 658 C CA . PHE A 1 81 ? -2.643 -7.495 4.175 1.00 74.50 81 PHE A CA 1
ATOM 659 C C . PHE A 1 81 ? -2.530 -9.021 4.156 1.00 74.50 81 PHE A C 1
ATOM 661 O O . PHE A 1 81 ? -1.750 -9.596 4.913 1.00 74.50 81 PHE A O 1
ATOM 668 N N . ARG A 1 82 ? -3.286 -9.696 3.283 1.00 70.75 82 ARG A N 1
ATOM 669 C CA . ARG A 1 82 ? -3.322 -11.155 3.207 1.00 70.75 82 ARG A CA 1
ATOM 670 C C . ARG A 1 82 ? -2.061 -11.687 2.528 1.00 70.75 82 ARG A C 1
ATOM 672 O O . ARG A 1 82 ? -2.050 -11.975 1.332 1.00 70.75 82 ARG A O 1
ATOM 679 N N . ARG A 1 83 ? -0.989 -11.843 3.300 1.00 64.25 83 ARG A N 1
ATOM 680 C CA . ARG A 1 83 ? 0.251 -12.454 2.822 1.00 64.25 83 ARG A CA 1
ATOM 681 C C . ARG A 1 83 ? 0.048 -13.962 2.673 1.00 64.25 83 ARG A C 1
ATOM 683 O O . ARG A 1 83 ? -0.342 -14.645 3.616 1.00 64.25 83 ARG A O 1
ATOM 690 N N . ARG A 1 84 ? 0.330 -14.517 1.489 1.00 57.69 84 ARG A N 1
ATOM 691 C CA . ARG A 1 84 ? 0.529 -15.969 1.364 1.00 57.69 84 ARG A CA 1
ATOM 692 C C . ARG A 1 84 ? 1.892 -16.268 1.970 1.00 57.69 84 ARG A C 1
ATOM 694 O O . ARG A 1 84 ? 2.911 -16.028 1.327 1.00 57.69 84 ARG A O 1
ATOM 701 N N . PHE A 1 85 ? 1.886 -16.687 3.232 1.00 53.88 85 PHE A N 1
ATOM 702 C CA . PHE A 1 85 ? 3.080 -17.061 3.977 1.00 53.88 85 PHE A CA 1
ATOM 703 C C . PHE A 1 85 ? 3.965 -17.974 3.122 1.00 53.88 85 PHE A C 1
ATOM 705 O O . PHE A 1 85 ? 3.515 -19.008 2.622 1.00 53.88 85 PHE A O 1
ATOM 712 N N . LYS A 1 86 ? 5.219 -17.571 2.935 1.00 53.53 86 LYS A N 1
ATOM 713 C CA . LYS A 1 86 ? 6.288 -18.500 2.593 1.00 53.53 86 LYS A CA 1
ATOM 714 C C . LYS A 1 86 ? 7.168 -18.568 3.832 1.00 53.53 86 LYS A C 1
ATOM 716 O O . LYS A 1 86 ? 7.530 -17.493 4.315 1.00 53.53 86 LYS A O 1
ATOM 721 N N . PRO A 1 87 ? 7.477 -19.768 4.348 1.00 49.09 87 PRO A N 1
ATOM 722 C CA . PRO A 1 87 ? 8.459 -19.885 5.410 1.00 49.09 87 PRO A CA 1
ATOM 723 C C . PRO A 1 87 ? 9.732 -19.208 4.916 1.00 49.09 87 PRO A C 1
ATOM 725 O O . PRO A 1 87 ? 10.169 -19.446 3.784 1.00 49.09 87 PRO A O 1
ATOM 728 N N . SER A 1 88 ? 10.247 -18.282 5.714 1.00 52.28 88 SER A N 1
ATOM 729 C CA . SER A 1 88 ? 11.525 -17.657 5.440 1.00 52.28 88 SER A CA 1
ATOM 730 C C . SER A 1 88 ? 12.565 -18.763 5.303 1.00 52.28 88 SER A C 1
ATOM 732 O O . SER A 1 88 ? 12.683 -19.647 6.148 1.00 52.28 88 SER A O 1
ATOM 734 N N . THR A 1 89 ? 13.320 -18.735 4.209 1.00 53.28 89 THR A N 1
ATOM 735 C CA . THR A 1 89 ? 14.658 -19.322 4.225 1.00 53.28 89 THR A CA 1
ATOM 736 C C . THR A 1 89 ? 15.416 -18.706 5.398 1.00 53.28 89 THR A C 1
ATOM 738 O O . THR A 1 89 ? 15.242 -17.516 5.656 1.00 53.28 89 THR A O 1
ATOM 741 N N . GLU A 1 90 ? 16.238 -19.507 6.077 1.00 53.09 90 GLU A N 1
ATOM 742 C CA . GLU A 1 90 ? 16.927 -19.267 7.366 1.00 53.09 90 GLU A CA 1
ATOM 743 C C . GLU A 1 90 ? 17.615 -17.892 7.549 1.00 53.09 90 GLU A C 1
ATOM 745 O O . GLU A 1 90 ? 18.027 -17.543 8.651 1.00 53.09 90 GLU A O 1
ATOM 750 N N . LEU A 1 91 ? 17.727 -17.090 6.488 1.00 52.75 91 LEU A N 1
ATOM 751 C CA . LEU A 1 91 ? 18.372 -15.784 6.463 1.00 52.75 91 LEU A CA 1
ATOM 752 C C . LEU A 1 91 ? 17.460 -14.588 6.811 1.00 52.75 91 LEU A C 1
ATOM 754 O O . LEU A 1 91 ? 17.992 -13.519 7.091 1.00 52.75 91 LEU A O 1
ATOM 758 N N . ASP A 1 92 ? 16.128 -14.744 6.828 1.00 49.78 92 ASP A N 1
ATOM 759 C CA . ASP A 1 92 ? 15.186 -13.671 7.210 1.00 49.78 92 ASP A CA 1
ATOM 760 C C . ASP A 1 92 ? 14.292 -14.107 8.388 1.00 49.78 92 ASP A C 1
ATOM 762 O O . ASP A 1 92 ? 13.161 -14.564 8.196 1.00 49.78 92 ASP A O 1
ATOM 766 N N . PRO A 1 93 ? 14.764 -13.981 9.642 1.00 49.25 93 PRO A N 1
ATOM 767 C CA . PRO A 1 93 ? 14.054 -14.487 10.821 1.00 49.25 93 PRO A CA 1
ATOM 768 C C . PRO A 1 93 ? 12.741 -13.750 11.144 1.00 49.25 93 PRO A C 1
ATOM 770 O O . PRO A 1 93 ? 12.042 -14.139 12.072 1.00 49.25 93 PRO A O 1
ATOM 773 N N . HIS A 1 94 ? 12.383 -12.695 10.405 1.00 54.44 94 HIS A N 1
ATOM 774 C CA . HIS A 1 94 ? 11.160 -11.928 10.640 1.00 54.44 94 HIS A CA 1
ATOM 775 C C . HIS A 1 94 ? 10.446 -11.637 9.316 1.00 54.44 94 HIS A C 1
ATOM 777 O O . HIS A 1 94 ? 10.720 -10.609 8.689 1.00 54.44 94 HIS A O 1
ATOM 783 N N . PRO A 1 95 ? 9.508 -12.490 8.865 1.00 53.84 95 PRO A N 1
ATOM 784 C CA . PRO A 1 95 ? 8.572 -12.096 7.823 1.00 53.84 95 PRO A CA 1
ATOM 785 C C . PRO A 1 95 ? 7.706 -10.955 8.373 1.00 53.84 95 PRO A C 1
ATOM 787 O O . PRO A 1 95 ? 6.692 -11.191 9.021 1.00 53.84 95 PRO A O 1
ATOM 790 N N . GLN A 1 96 ? 8.131 -9.708 8.149 1.00 63.09 96 GLN A N 1
ATOM 791 C CA . GLN A 1 96 ? 7.391 -8.546 8.626 1.00 63.09 96 GLN A CA 1
ATOM 792 C C . GLN A 1 96 ? 6.055 -8.505 7.898 1.00 63.09 96 GLN A C 1
ATOM 794 O O . GLN A 1 96 ? 6.010 -8.299 6.683 1.00 63.09 96 GLN A O 1
ATOM 799 N N . SER A 1 97 ? 4.964 -8.743 8.620 1.00 74.00 97 SER A N 1
ATOM 800 C CA . SER A 1 97 ? 3.638 -8.514 8.066 1.00 74.00 97 SER A CA 1
ATOM 801 C C . SER A 1 97 ? 3.528 -7.048 7.618 1.00 74.00 97 SER A C 1
ATOM 803 O O . SER A 1 97 ? 4.197 -6.168 8.180 1.00 74.00 97 SER A O 1
ATOM 805 N N . PRO A 1 98 ? 2.661 -6.732 6.642 1.00 78.44 98 PRO A N 1
ATOM 806 C CA . PRO A 1 98 ? 2.401 -5.345 6.263 1.00 78.44 98 PRO A CA 1
ATOM 807 C C . PRO A 1 98 ? 2.026 -4.474 7.474 1.00 78.44 98 PRO A C 1
ATOM 809 O O . PRO A 1 98 ? 2.328 -3.282 7.506 1.00 78.44 98 PRO A O 1
ATOM 812 N N . MET A 1 99 ? 1.417 -5.072 8.505 1.00 80.75 99 MET A N 1
ATOM 813 C CA . MET A 1 99 ? 1.068 -4.394 9.747 1.00 80.75 99 MET A CA 1
ATOM 814 C C . MET A 1 99 ? 2.292 -4.079 10.616 1.00 80.75 99 MET A C 1
ATOM 816 O O . MET A 1 99 ? 2.428 -2.942 11.069 1.00 80.75 99 MET A O 1
ATOM 820 N N . GLN A 1 100 ? 3.227 -5.020 10.783 1.00 79.69 100 GLN A N 1
ATOM 821 C CA . GLN A 1 100 ? 4.503 -4.764 11.464 1.00 79.69 100 GLN A CA 1
ATOM 822 C C . GLN A 1 100 ? 5.314 -3.677 10.750 1.00 79.69 100 GLN A C 1
ATOM 824 O O . GLN A 1 100 ? 5.814 -2.754 11.398 1.00 79.69 100 GLN A O 1
ATOM 829 N N . MET A 1 101 ? 5.378 -3.723 9.414 1.00 81.25 101 MET A N 1
ATOM 830 C CA . MET A 1 101 ? 6.049 -2.686 8.623 1.00 81.25 101 MET A CA 1
ATOM 831 C C . MET A 1 101 ? 5.421 -1.307 8.852 1.00 81.25 101 MET A C 1
ATOM 833 O O . MET A 1 101 ? 6.147 -0.326 9.008 1.00 81.25 101 MET A O 1
ATOM 837 N N . LEU A 1 102 ? 4.088 -1.212 8.921 1.00 86.31 102 LEU A N 1
ATOM 838 C CA . LEU A 1 102 ? 3.403 0.044 9.236 1.00 86.31 102 LEU A CA 1
ATOM 839 C C . LEU A 1 102 ? 3.733 0.537 10.645 1.00 86.31 102 LEU A C 1
ATOM 841 O O . LEU A 1 102 ? 4.006 1.719 10.808 1.00 86.31 102 LEU A O 1
ATOM 845 N N . ILE A 1 103 ? 3.738 -0.332 11.656 1.00 85.31 103 ILE A N 1
ATOM 846 C CA . ILE A 1 103 ? 4.042 0.069 13.039 1.00 85.31 103 ILE A CA 1
ATOM 847 C C . ILE A 1 103 ? 5.472 0.615 13.147 1.00 85.31 103 ILE A C 1
ATOM 849 O O . ILE A 1 103 ? 5.686 1.642 13.788 1.00 85.31 103 ILE A O 1
ATOM 853 N N . ILE A 1 104 ? 6.432 -0.040 12.488 1.00 83.69 104 ILE A N 1
ATOM 854 C CA . ILE A 1 104 ? 7.853 0.327 12.547 1.00 83.69 104 ILE A CA 1
ATOM 855 C C . ILE A 1 104 ? 8.151 1.563 11.688 1.00 83.69 104 ILE A C 1
ATOM 857 O O . ILE A 1 104 ? 8.846 2.472 12.137 1.00 83.69 104 ILE A O 1
ATOM 861 N N . LYS A 1 105 ? 7.647 1.609 10.447 1.00 85.75 105 LYS A N 1
ATOM 862 C CA . LYS A 1 105 ? 8.029 2.634 9.458 1.00 85.75 105 LYS A CA 1
ATOM 863 C C . LYS A 1 105 ? 7.043 3.797 9.350 1.00 85.75 105 LYS A C 1
ATOM 865 O O . LYS A 1 105 ? 7.454 4.907 9.023 1.00 85.75 105 LYS A O 1
ATOM 870 N N . MET A 1 106 ? 5.749 3.568 9.580 1.00 87.94 106 MET A N 1
ATOM 871 C CA . MET A 1 106 ? 4.678 4.549 9.348 1.00 87.94 106 MET A CA 1
ATOM 872 C C . MET A 1 106 ? 3.573 4.487 10.423 1.00 87.94 106 MET A C 1
ATOM 874 O O . MET A 1 106 ? 2.414 4.169 10.111 1.00 87.94 106 MET A O 1
ATOM 878 N N . PRO A 1 107 ? 3.874 4.818 11.690 1.00 88.69 107 PRO A N 1
ATOM 879 C CA . PRO A 1 107 ? 2.934 4.652 12.803 1.00 88.69 107 PRO A CA 1
ATOM 880 C C . PRO A 1 107 ? 1.624 5.436 12.616 1.00 88.69 107 PRO A C 1
ATOM 882 O O . PRO A 1 107 ? 0.558 5.005 13.056 1.00 88.69 107 PRO A O 1
ATOM 885 N N . GLN A 1 108 ? 1.666 6.563 11.903 1.00 88.50 108 GLN A N 1
ATOM 886 C CA . GLN A 1 108 ? 0.486 7.351 11.551 1.00 88.50 108 GLN A CA 1
ATOM 887 C C . GLN A 1 108 ? -0.498 6.583 10.658 1.00 88.50 108 GLN A C 1
ATOM 889 O O . GLN A 1 108 ? -1.710 6.728 10.802 1.00 88.50 108 GLN A O 1
ATOM 894 N N . MET A 1 109 ? 0.015 5.757 9.744 1.00 88.56 109 MET A N 1
ATOM 895 C CA . MET A 1 109 ? -0.810 4.914 8.881 1.00 88.56 109 MET A CA 1
ATOM 896 C C . MET A 1 109 ? -1.261 3.659 9.631 1.00 88.56 109 MET A C 1
ATOM 898 O O . MET A 1 109 ? -2.410 3.258 9.474 1.00 88.56 109 MET A O 1
ATOM 902 N N . ALA A 1 110 ? -0.421 3.104 10.516 1.00 87.69 110 ALA A N 1
ATOM 903 C CA . ALA A 1 110 ? -0.815 2.013 11.409 1.00 87.69 110 ALA A CA 1
ATOM 904 C C . ALA A 1 110 ? -2.033 2.398 12.262 1.00 87.69 110 ALA A C 1
ATOM 906 O O . ALA A 1 110 ? -3.010 1.656 12.311 1.00 87.69 110 ALA A O 1
ATOM 907 N N . LYS A 1 111 ? -2.030 3.602 12.853 1.00 88.56 111 LYS A N 1
ATOM 908 C CA . LYS A 1 111 ? -3.184 4.131 13.595 1.00 88.56 111 LYS A CA 1
ATOM 909 C C . LYS A 1 111 ? -4.461 4.132 12.750 1.00 88.56 111 LYS A C 1
ATOM 911 O O . LYS A 1 111 ? -5.492 3.655 13.205 1.00 88.56 111 LYS A O 1
ATOM 916 N N . ALA A 1 112 ? -4.381 4.612 11.508 1.00 86.88 112 ALA A N 1
ATOM 917 C CA . ALA A 1 112 ? -5.531 4.643 10.607 1.00 86.88 112 ALA A CA 1
ATOM 918 C C . ALA A 1 112 ? -6.065 3.241 10.260 1.00 86.88 112 ALA A C 1
ATOM 920 O O . ALA A 1 112 ? -7.252 3.094 9.980 1.00 86.88 112 ALA A O 1
ATOM 921 N N . VAL A 1 113 ? -5.206 2.217 10.265 1.00 84.94 113 VAL A N 1
ATOM 922 C CA . VAL A 1 113 ? -5.619 0.815 10.117 1.00 84.94 113 VAL A CA 1
ATOM 923 C C . VAL A 1 113 ? -6.296 0.317 11.391 1.00 84.94 113 VAL A C 1
ATOM 925 O O . VAL A 1 113 ? -7.392 -0.230 11.313 1.00 84.94 113 VAL A O 1
ATOM 928 N N . PHE A 1 114 ? -5.706 0.565 12.563 1.00 83.44 114 PHE A N 1
ATOM 929 C CA . PHE A 1 114 ? -6.289 0.172 13.848 1.00 83.44 114 PHE A CA 1
ATOM 930 C C . PHE A 1 114 ? -7.675 0.775 14.077 1.00 83.44 114 PHE A C 1
ATOM 932 O O . PHE A 1 114 ? -8.582 0.061 14.497 1.00 83.44 114 PHE A O 1
ATOM 939 N N . ASP A 1 115 ? -7.866 2.048 13.726 1.00 84.62 115 ASP A N 1
ATOM 940 C CA . ASP A 1 115 ? -9.164 2.723 13.823 1.00 84.62 115 ASP A CA 1
ATOM 941 C C . ASP A 1 115 ? -10.237 2.025 12.960 1.00 84.62 115 ASP A C 1
ATOM 943 O O . ASP A 1 115 ? -11.414 2.018 13.315 1.00 84.62 115 ASP A O 1
ATOM 947 N N . LYS A 1 116 ? -9.846 1.387 11.847 1.00 80.69 116 LYS A N 1
ATOM 948 C CA . LYS A 1 116 ? -10.757 0.613 10.983 1.00 80.69 116 LYS A CA 1
ATOM 949 C C . LYS A 1 116 ? -11.064 -0.784 11.511 1.00 80.69 116 LYS A C 1
ATOM 951 O O . LYS A 1 116 ? -12.087 -1.348 11.132 1.00 80.69 116 LYS A O 1
ATOM 956 N N . CYS A 1 117 ? -10.208 -1.338 12.365 1.00 78.88 117 CYS A N 1
ATOM 957 C CA . CYS A 1 117 ? -10.422 -2.644 12.986 1.00 78.88 117 CYS A CA 1
ATOM 958 C C . CYS A 1 117 ? -11.418 -2.593 14.158 1.00 78.88 117 CYS A C 1
ATOM 960 O O . CYS A 1 117 ? -11.840 -3.643 14.646 1.00 78.88 117 CYS A O 1
ATOM 962 N N . VAL A 1 118 ? -11.797 -1.397 14.626 1.00 81.62 118 VAL A N 1
ATOM 963 C CA . VAL A 1 118 ? -12.792 -1.212 15.689 1.00 81.62 118 VAL A CA 1
ATOM 964 C C . VAL A 1 118 ? -14.186 -1.072 15.078 1.00 81.62 118 VAL A C 1
ATOM 966 O O . VAL A 1 118 ? -14.524 -0.068 14.455 1.00 81.62 118 VAL A O 1
ATOM 969 N N . ILE A 1 119 ? -15.027 -2.082 15.286 1.00 78.00 119 ILE A N 1
ATOM 970 C CA . ILE A 1 119 ? -16.411 -2.116 14.815 1.00 78.00 119 ILE A CA 1
ATOM 971 C C . ILE A 1 119 ? -17.331 -1.830 16.007 1.00 78.00 119 ILE A C 1
ATOM 973 O O . ILE A 1 119 ? -17.443 -2.623 16.944 1.00 78.00 119 ILE A O 1
ATOM 977 N N . HIS A 1 120 ? -18.020 -0.689 15.982 1.00 76.75 120 HIS A N 1
ATOM 978 C CA . HIS A 1 120 ? -18.984 -0.321 17.020 1.00 76.75 120 HIS A CA 1
ATOM 979 C C . HIS A 1 120 ? -20.369 -0.908 16.709 1.00 76.75 120 HIS A C 1
ATOM 981 O O . HIS A 1 120 ? -21.054 -0.459 15.793 1.00 76.75 120 HIS A O 1
ATOM 987 N N . MET A 1 121 ? -20.806 -1.890 17.500 1.00 70.75 121 MET A N 1
ATOM 988 C CA . MET A 1 121 ? -22.121 -2.536 17.403 1.00 70.75 121 MET A CA 1
ATOM 989 C C . MET A 1 121 ? -23.004 -2.073 18.574 1.00 70.75 121 MET A C 1
ATOM 991 O O . MET A 1 121 ? -23.298 -2.812 19.516 1.00 70.75 121 MET A O 1
ATOM 995 N N . GLY A 1 122 ? -23.405 -0.799 18.552 1.00 79.75 122 GLY A N 1
ATOM 996 C CA . GLY A 1 122 ? -24.237 -0.200 19.601 1.00 79.75 122 GLY A CA 1
ATOM 997 C C . GLY A 1 122 ? -23.480 -0.015 20.922 1.00 79.75 122 GLY A C 1
ATOM 998 O O . GLY A 1 122 ? -22.621 0.854 21.017 1.00 79.75 122 GLY A O 1
ATOM 999 N N . LYS A 1 123 ? -23.816 -0.804 21.955 1.00 73.12 123 LYS A N 1
ATOM 1000 C CA . LYS A 1 123 ? -23.142 -0.771 23.275 1.00 73.12 123 LYS A CA 1
ATOM 1001 C C . LYS A 1 123 ? -21.890 -1.649 23.348 1.00 73.12 123 LYS A C 1
ATOM 1003 O O . LYS A 1 123 ? -21.148 -1.546 24.318 1.00 73.12 123 LYS A O 1
ATOM 1008 N N . GLN A 1 124 ? -21.688 -2.533 22.373 1.00 59.69 124 GLN A N 1
ATOM 1009 C CA . GLN A 1 124 ? -20.541 -3.434 22.333 1.00 59.69 124 GLN A CA 1
ATOM 1010 C C . GLN A 1 124 ? -19.549 -2.976 21.266 1.00 59.69 124 GLN A C 1
ATOM 1012 O O . GLN A 1 124 ? -19.933 -2.553 20.173 1.00 59.69 124 GLN A O 1
ATOM 1017 N N . THR A 1 125 ? -18.266 -3.070 21.593 1.00 72.69 125 THR A N 1
ATOM 1018 C CA . THR A 1 125 ? -17.159 -2.858 20.662 1.00 72.69 125 THR A CA 1
ATOM 1019 C C . THR A 1 125 ? -16.608 -4.213 20.254 1.00 72.69 125 THR A C 1
ATOM 1021 O O . THR A 1 125 ? -16.201 -5.001 21.106 1.00 72.69 125 THR A O 1
ATOM 1024 N N . HIS A 1 126 ? -16.618 -4.498 18.956 1.00 76.25 126 HIS A N 1
ATOM 1025 C CA . HIS A 1 126 ? -15.967 -5.673 18.399 1.00 76.25 126 HIS A CA 1
ATOM 1026 C C . HIS A 1 126 ? -14.658 -5.242 17.740 1.00 76.25 126 HIS A C 1
ATOM 1028 O O . HIS A 1 126 ? -14.628 -4.277 16.980 1.00 76.25 126 HIS A O 1
ATOM 1034 N N . HIS A 1 127 ? -13.573 -5.939 18.054 1.00 71.56 127 HIS A N 1
ATOM 1035 C CA . HIS A 1 127 ? -12.258 -5.680 17.489 1.00 71.56 127 HIS A CA 1
ATOM 1036 C C . HIS A 1 127 ? -11.895 -6.826 16.544 1.00 71.56 127 HIS A C 1
ATOM 1038 O O . HIS A 1 127 ? -11.906 -7.983 16.965 1.00 71.56 127 HIS A O 1
ATOM 1044 N N . ASN A 1 128 ? -11.596 -6.514 15.280 1.00 67.25 128 ASN A N 1
ATOM 1045 C CA . ASN A 1 128 ? -11.080 -7.497 14.331 1.00 67.25 128 ASN A CA 1
ATOM 1046 C C . ASN A 1 128 ? -9.545 -7.533 14.409 1.00 67.25 128 ASN A C 1
ATOM 1048 O O . ASN A 1 128 ? -8.875 -6.626 13.912 1.00 67.25 128 ASN A O 1
ATOM 1052 N N . TYR A 1 129 ? -9.003 -8.568 15.052 1.00 67.12 129 TYR A N 1
ATOM 1053 C CA . TYR A 1 129 ? -7.561 -8.784 15.198 1.00 67.12 129 TYR A CA 1
ATOM 1054 C C . TYR A 1 129 ? -6.986 -9.783 14.182 1.00 67.12 129 TYR A C 1
ATOM 1056 O O . TYR A 1 129 ? -5.812 -10.106 14.281 1.00 67.12 129 TYR A O 1
ATOM 1064 N N . GLU A 1 130 ? -7.747 -10.216 13.168 1.00 68.25 130 GLU A N 1
ATOM 1065 C CA . GLU A 1 130 ? -7.278 -11.181 12.149 1.00 68.25 130 GLU A CA 1
ATOM 1066 C C . GLU A 1 130 ? -5.991 -10.716 11.439 1.00 68.25 130 GLU A C 1
ATOM 1068 O O . GLU A 1 130 ? -5.170 -11.521 11.015 1.00 68.25 130 GLU A O 1
ATOM 1073 N N . LEU A 1 131 ? -5.787 -9.399 11.338 1.00 64.69 131 LEU A N 1
ATOM 1074 C CA . LEU A 1 131 ? -4.587 -8.793 10.750 1.00 64.69 131 LEU A CA 1
ATOM 1075 C C . LEU A 1 131 ? -3.377 -8.740 11.698 1.00 64.69 131 LEU A C 1
ATOM 1077 O O . LEU A 1 131 ? -2.277 -8.446 11.242 1.00 64.69 131 LEU A O 1
ATOM 1081 N N . LEU A 1 132 ? -3.599 -8.954 12.998 1.00 62.12 132 LEU A N 1
ATOM 1082 C CA . LEU A 1 132 ? -2.579 -9.005 14.051 1.00 62.12 132 LEU A CA 1
ATOM 1083 C C . LEU A 1 132 ? -2.206 -10.434 14.445 1.00 62.12 132 LEU A C 1
ATOM 1085 O O . LEU A 1 132 ? -1.252 -10.599 15.205 1.00 62.12 132 LEU A O 1
ATOM 1089 N N . ASP A 1 133 ? -2.918 -11.447 13.941 1.00 55.47 133 ASP A N 1
ATOM 1090 C CA . ASP A 1 133 ? -2.614 -12.866 14.152 1.00 55.47 133 ASP A CA 1
ATOM 1091 C C . ASP A 1 133 ? -1.393 -13.300 13.315 1.00 55.47 133 ASP A C 1
ATOM 1093 O O . ASP A 1 133 ? -1.382 -14.314 12.615 1.00 55.47 133 ASP A O 1
ATOM 1097 N N . ASP A 1 134 ? -0.313 -12.531 13.430 1.00 55.16 134 ASP A N 1
ATOM 1098 C CA . ASP A 1 134 ? 1.042 -12.934 13.096 1.00 55.16 134 ASP A CA 1
ATOM 1099 C C . ASP A 1 134 ? 1.524 -13.840 14.236 1.00 55.16 134 ASP A C 1
ATOM 1101 O O . ASP A 1 134 ? 2.365 -13.453 15.051 1.00 55.16 134 ASP A O 1
ATOM 1105 N N . VAL A 1 135 ? 0.916 -15.022 14.373 1.00 53.41 135 VAL A N 1
ATOM 1106 C CA . VAL A 1 135 ? 1.339 -16.006 15.373 1.00 53.41 135 VAL A CA 1
ATOM 1107 C C . VAL A 1 135 ? 2.836 -16.220 15.185 1.00 53.41 135 VAL A C 1
ATOM 1109 O O . VAL A 1 135 ? 3.274 -16.683 14.131 1.00 53.41 135 VAL A O 1
ATOM 1112 N N . TYR A 1 136 ? 3.601 -15.842 16.211 1.00 49.75 136 TYR A N 1
ATOM 1113 C CA . TYR A 1 136 ? 5.009 -16.163 16.370 1.00 49.75 136 TYR A CA 1
ATOM 1114 C C . TYR A 1 136 ? 5.170 -17.666 16.150 1.00 49.75 136 TYR A C 1
ATOM 1116 O O . TYR A 1 136 ? 4.938 -18.465 17.056 1.00 49.75 136 TYR A O 1
ATOM 1124 N N . TYR A 1 137 ? 5.539 -18.070 14.938 1.00 53.06 137 TYR A N 1
ATOM 1125 C CA . TYR A 1 137 ? 6.103 -19.389 14.758 1.00 53.06 137 TYR A CA 1
ATOM 1126 C C . TYR A 1 137 ? 7.484 -19.298 15.388 1.00 53.06 137 TYR A C 1
ATOM 1128 O O . TYR A 1 137 ? 8.370 -18.669 14.819 1.00 53.06 137 TYR A O 1
ATOM 1136 N N . VAL A 1 138 ? 7.620 -19.827 16.603 1.00 47.84 138 VAL A N 1
ATOM 1137 C CA . VAL A 1 138 ? 8.917 -20.149 17.190 1.00 47.84 138 VAL A CA 1
ATOM 1138 C C . VAL A 1 138 ? 9.350 -21.415 16.457 1.00 47.84 138 VAL A C 1
ATOM 1140 O O . VAL A 1 138 ? 8.762 -22.472 16.704 1.00 47.84 138 VAL A O 1
ATOM 1143 N N . PRO A 1 139 ? 10.282 -21.343 15.492 1.00 45.03 139 PRO A N 1
ATOM 1144 C CA . PRO A 1 139 ? 10.948 -22.558 15.062 1.00 45.03 139 PRO A CA 1
ATOM 1145 C C . PRO A 1 139 ? 11.687 -23.048 16.314 1.00 45.03 139 PRO A C 1
ATOM 1147 O O . PRO A 1 139 ? 12.347 -22.248 16.972 1.00 45.03 139 PRO A O 1
ATOM 1150 N N . ASP A 1 140 ? 11.517 -24.313 16.683 1.00 48.81 140 ASP A N 1
ATOM 1151 C CA . ASP A 1 140 ? 12.239 -24.963 17.791 1.00 48.81 140 ASP A CA 1
ATOM 1152 C C . ASP A 1 140 ? 11.628 -24.822 19.202 1.00 48.81 140 ASP A C 1
ATOM 1154 O O . ASP A 1 140 ? 12.334 -24.677 20.198 1.00 48.81 140 ASP A O 1
ATOM 1158 N N . LEU A 1 141 ? 10.304 -24.957 19.332 1.00 44.00 141 LEU A N 1
ATOM 1159 C CA . LEU A 1 141 ? 9.766 -25.657 20.505 1.00 44.00 141 LEU A CA 1
ATOM 1160 C C . LEU A 1 141 ? 9.398 -27.069 20.069 1.00 44.00 141 LEU A C 1
ATOM 1162 O O . LEU A 1 141 ? 8.361 -27.288 19.438 1.00 44.00 141 LEU A O 1
ATOM 1166 N N . ASP A 1 142 ? 10.275 -28.016 20.385 1.00 46.03 142 ASP A N 1
ATOM 1167 C CA . ASP A 1 142 ? 9.981 -29.433 20.268 1.00 46.03 142 ASP A CA 1
ATOM 1168 C C . ASP A 1 142 ? 8.646 -29.718 20.970 1.00 46.03 142 ASP A C 1
ATOM 1170 O O . ASP A 1 142 ? 8.480 -29.567 22.182 1.00 46.03 142 ASP A O 1
ATOM 1174 N N . MET A 1 143 ? 7.659 -30.132 20.178 1.00 49.44 143 MET A N 1
ATOM 1175 C CA . MET A 1 143 ? 6.300 -30.498 20.595 1.00 49.44 143 MET A CA 1
ATOM 1176 C C . MET A 1 143 ? 6.243 -31.706 21.559 1.00 49.44 143 MET A C 1
ATOM 1178 O O . MET A 1 143 ? 5.157 -32.231 21.828 1.00 49.44 143 MET A O 1
ATOM 1182 N N . GLU A 1 144 ? 7.382 -32.158 22.086 1.00 50.38 144 GLU A N 1
ATOM 1183 C CA . GLU A 1 144 ? 7.485 -33.239 23.066 1.00 50.38 144 GLU A CA 1
ATOM 1184 C C . GLU A 1 144 ? 7.619 -32.753 24.519 1.00 50.38 144 GLU A C 1
ATOM 1186 O O . GLU A 1 144 ? 7.177 -33.484 25.406 1.00 50.38 144 GLU A O 1
ATOM 1191 N N . ASP A 1 145 ? 8.034 -31.507 24.787 1.00 44.78 145 ASP A N 1
ATOM 1192 C CA . ASP A 1 145 ? 8.221 -31.038 26.176 1.00 44.78 145 ASP A CA 1
ATOM 1193 C C . ASP A 1 145 ? 7.006 -30.296 26.776 1.00 44.78 145 ASP A C 1
ATOM 1195 O O . ASP A 1 145 ? 6.808 -30.290 27.991 1.00 44.78 145 ASP A O 1
ATOM 1199 N N . CYS A 1 146 ? 6.080 -29.761 25.968 1.00 44.06 146 CYS A N 1
ATOM 1200 C CA . CYS A 1 146 ? 4.911 -29.032 26.501 1.00 44.06 146 CYS A CA 1
ATOM 1201 C C . CYS A 1 146 ? 3.776 -29.917 27.056 1.00 44.06 146 CYS A C 1
ATOM 1203 O O . CYS A 1 146 ? 2.762 -29.395 27.528 1.00 44.06 146 CYS A O 1
ATOM 1205 N N . LYS A 1 147 ? 3.900 -31.253 27.027 1.00 44.38 147 LYS A N 1
ATOM 1206 C CA . LYS A 1 147 ? 2.914 -32.136 27.685 1.00 44.38 147 LYS A CA 1
ATOM 1207 C C . LYS A 1 147 ? 3.103 -32.220 29.202 1.00 44.38 147 LYS A C 1
ATOM 1209 O O . LYS A 1 147 ? 2.162 -32.629 29.883 1.00 44.38 147 LYS A O 1
ATOM 1214 N N . ALA A 1 148 ? 4.267 -31.832 29.724 1.00 46.06 148 ALA A N 1
ATOM 1215 C CA . ALA A 1 148 ? 4.530 -31.845 31.161 1.00 46.06 148 ALA A CA 1
ATOM 1216 C C . ALA A 1 148 ? 3.927 -30.615 31.867 1.00 46.06 148 ALA A C 1
ATOM 1218 O O . ALA A 1 148 ? 3.230 -30.764 32.870 1.00 46.06 148 ALA A O 1
ATOM 1219 N N . ASP A 1 149 ? 4.066 -29.424 31.281 1.00 45.84 149 ASP A N 1
ATOM 1220 C CA . ASP A 1 149 ? 3.747 -28.172 31.988 1.00 45.84 149 ASP A CA 1
ATOM 1221 C C . ASP A 1 149 ? 2.261 -27.766 31.947 1.00 45.84 149 ASP A C 1
ATOM 1223 O O . ASP A 1 149 ? 1.808 -26.949 32.748 1.00 45.84 149 ASP A O 1
ATOM 1227 N N . MET A 1 150 ? 1.450 -28.377 31.074 1.00 42.16 150 MET A N 1
ATOM 1228 C CA . MET A 1 150 ? -0.008 -28.154 31.036 1.00 42.16 150 MET A CA 1
ATOM 1229 C C . MET A 1 150 ? -0.799 -29.023 32.033 1.00 42.16 150 MET A C 1
ATOM 1231 O O . MET A 1 150 ? -2.010 -28.842 32.167 1.00 42.16 150 MET A O 1
ATOM 1235 N N . CYS A 1 151 ? -0.149 -29.950 32.749 1.00 42.19 151 CYS A N 1
ATOM 1236 C CA . CYS A 1 151 ? -0.804 -30.788 33.763 1.00 42.19 151 CYS A CA 1
ATOM 1237 C C . CYS A 1 151 ? -0.738 -30.207 35.188 1.00 42.19 151 CYS A C 1
ATOM 1239 O O . CYS A 1 151 ? -1.531 -30.618 36.035 1.00 42.19 151 CYS A O 1
ATOM 1241 N N . GLU A 1 152 ? 0.139 -29.238 35.472 1.00 47.66 152 GLU A N 1
ATOM 1242 C CA . GLU A 1 152 ? 0.320 -28.724 36.843 1.00 47.66 152 GLU A CA 1
ATOM 1243 C C . GLU A 1 152 ? -0.547 -27.499 37.186 1.00 47.66 152 GLU A C 1
ATOM 1245 O O . GLU A 1 152 ? -0.660 -27.121 38.352 1.00 47.66 152 GLU A O 1
ATOM 1250 N N . LEU A 1 153 ? -1.231 -26.899 36.205 1.00 47.81 153 LEU A N 1
ATOM 1251 C CA . LEU A 1 153 ? -1.907 -25.607 36.385 1.00 47.81 153 LEU A CA 1
ATOM 1252 C C . LEU A 1 153 ? -3.422 -25.652 36.621 1.00 47.81 153 LEU A C 1
ATOM 1254 O O . LEU A 1 153 ? -4.031 -24.587 36.727 1.00 47.81 153 LEU A O 1
ATOM 1258 N N . ASN A 1 154 ? -4.054 -26.824 36.792 1.00 40.50 154 ASN A N 1
ATOM 1259 C CA . ASN A 1 154 ? -5.409 -26.829 37.364 1.00 40.50 154 ASN A CA 1
ATOM 1260 C C . ASN A 1 154 ? -5.839 -28.139 38.065 1.00 40.50 154 ASN A C 1
ATOM 1262 O O . ASN A 1 154 ? -6.513 -28.977 37.463 1.00 40.50 154 ASN A O 1
ATOM 1266 N N . PRO A 1 155 ? -5.548 -28.321 39.368 1.00 47.72 155 PRO A N 1
ATOM 1267 C CA . PRO A 1 155 ? -5.974 -29.503 40.115 1.00 47.72 155 PRO A CA 1
ATOM 1268 C C . PRO A 1 155 ? -7.444 -29.465 40.576 1.00 47.72 155 PRO A C 1
ATOM 1270 O O . PRO A 1 155 ? -7.840 -30.271 41.416 1.00 47.72 155 PRO A O 1
ATOM 1273 N N . LYS A 1 156 ? -8.292 -28.555 40.077 1.00 47.59 156 LYS A N 1
ATOM 1274 C CA . LYS A 1 156 ? -9.709 -28.503 40.466 1.00 47.59 156 LYS A CA 1
ATOM 1275 C C . LYS A 1 156 ? -10.575 -28.059 39.295 1.00 47.59 156 LYS A C 1
ATOM 1277 O O . LYS A 1 156 ? -10.574 -26.887 38.964 1.00 47.59 156 LYS A O 1
ATOM 1282 N N . ILE A 1 157 ? -11.306 -29.004 38.704 1.00 46.91 157 ILE A N 1
ATOM 1283 C CA . ILE A 1 157 ? -12.750 -28.971 38.381 1.00 46.91 157 ILE A CA 1
ATOM 1284 C C . ILE A 1 157 ? -13.038 -30.273 37.607 1.00 46.91 157 ILE A C 1
ATOM 1286 O O . ILE A 1 157 ? -12.953 -30.344 36.385 1.00 46.91 157 ILE A O 1
ATOM 1290 N N . ARG A 1 158 ? -13.350 -31.338 38.349 1.00 35.28 158 ARG A N 1
ATOM 1291 C CA . ARG A 1 158 ? -14.211 -32.439 37.898 1.00 35.28 158 ARG A CA 1
ATOM 1292 C C . ARG A 1 158 ? -15.072 -32.832 39.095 1.00 35.28 158 ARG A C 1
ATOM 1294 O O . ARG A 1 158 ? -14.585 -33.493 40.007 1.00 35.28 158 ARG A O 1
ATOM 1301 N N . SER A 1 159 ? -16.303 -32.332 39.106 1.00 42.12 159 SER A N 1
ATOM 1302 C CA . SER A 1 159 ? -17.441 -32.957 39.787 1.00 42.12 159 SER A CA 1
ATOM 1303 C C . SER A 1 159 ? -18.202 -33.771 38.757 1.00 42.12 159 SER A C 1
ATOM 1305 O O . SER A 1 159 ? -18.441 -33.177 37.678 1.00 42.12 159 SER A O 1
#

Foldseek 3Di:
DVVVVQVVLPPDDDPPDDDQQLQSCLVVLPLVSNVVCVVVPVHQQLDADPVLAGSLRSNLVNVSVSSNVVLLPDPPSVSNQDRPDDPDDPPPLDPQGSLNSCVVRPVVSNVVVQVVQWDDPDPDTDGDCVSVPPPPPPPDPDPPPVVVVVVPPDPDDDD